Protein AF-A0A830H3D0-F1 (afdb_monomer_lite)

pLDDT: mean 91.52, std 11.58, range [52.25, 98.44]

Radius of gyration: 20.82 Å; chains: 1; bounding box: 50×40×43 Å

Sequence (75 aa):
MVEFETEGEIPWVTIKLKDGSVLKMKVFVTGVIRVGNDPNTGLPIYAIQTQPVIQNVKIPSELIKKPGRGSNPMT

Structure (mmCIF, N/CA/C/O backbone):
data_AF-A0A830H3D0-F1
#
_entry.id   AF-A0A830H3D0-F1
#
loop_
_atom_site.group_PDB
_atom_site.id
_atom_site.type_symbol
_atom_site.label_atom_id
_atom_site.label_alt_id
_atom_site.label_comp_id
_atom_site.label_asym_id
_atom_site.label_entity_id
_atom_site.label_seq_id
_atom_site.pdbx_PDB_ins_code
_atom_site.Cartn_x
_atom_site.Cartn_y
_atom_site.Cartn_z
_atom_site.occupancy
_atom_site.B_iso_or_equiv
_atom_site.auth_seq_id
_atom_site.auth_comp_id
_atom_site.auth_asym_id
_atom_site.auth_atom_id
_atom_site.pdbx_PDB_model_num
ATOM 1 N N . MET A 1 1 ? 8.335 -14.012 -14.121 1.00 81.56 1 MET A N 1
ATOM 2 C CA . MET A 1 1 ? 8.513 -13.239 -12.874 1.00 81.56 1 MET A CA 1
ATOM 3 C C . MET A 1 1 ? 10.003 -13.044 -12.690 1.00 81.56 1 MET A C 1
ATOM 5 O O . MET A 1 1 ? 10.743 -13.939 -13.080 1.00 81.56 1 MET A O 1
ATOM 9 N N . VAL A 1 2 ? 10.437 -11.883 -12.217 1.00 93.06 2 VAL A N 1
ATOM 10 C CA . VAL A 1 2 ? 11.851 -11.620 -11.917 1.00 93.06 2 VAL A CA 1
ATOM 11 C C . VAL A 1 2 ? 12.059 -11.891 -10.431 1.00 93.06 2 VAL A C 1
ATOM 13 O O . VAL A 1 2 ? 11.172 -11.579 -9.637 1.00 93.06 2 VAL A O 1
ATOM 16 N N . GLU A 1 3 ? 13.189 -12.492 -10.071 1.00 95.56 3 GLU A N 1
ATOM 17 C CA . GLU A 1 3 ? 13.602 -12.594 -8.671 1.00 95.56 3 GLU A CA 1
ATOM 18 C C . GLU A 1 3 ? 13.835 -11.190 -8.109 1.00 95.56 3 GLU A C 1
ATOM 20 O O . GLU A 1 3 ? 14.379 -10.317 -8.786 1.00 95.56 3 GLU A O 1
ATOM 25 N N . PHE A 1 4 ? 13.365 -10.947 -6.892 1.00 94.31 4 PHE A N 1
ATOM 26 C CA . PHE A 1 4 ? 13.473 -9.643 -6.260 1.00 94.31 4 PHE A CA 1
ATOM 27 C C . PHE A 1 4 ? 13.596 -9.802 -4.752 1.00 94.31 4 PHE A C 1
ATOM 29 O O . PHE A 1 4 ? 13.088 -10.757 -4.166 1.00 94.31 4 PHE A O 1
ATOM 36 N N . GLU A 1 5 ? 14.215 -8.807 -4.136 1.00 93.56 5 GLU A N 1
ATOM 37 C CA . GLU A 1 5 ? 14.257 -8.629 -2.695 1.00 93.56 5 GLU A CA 1
ATOM 38 C C . GLU A 1 5 ? 13.687 -7.250 -2.370 1.00 93.56 5 GLU A C 1
ATOM 40 O O . GLU A 1 5 ? 13.754 -6.318 -3.177 1.00 93.56 5 GLU A O 1
ATOM 45 N N . THR A 1 6 ? 13.077 -7.125 -1.197 1.00 90.75 6 THR A N 1
ATOM 46 C CA . THR A 1 6 ? 12.605 -5.838 -0.689 1.00 90.75 6 THR A CA 1
ATOM 47 C C . THR A 1 6 ? 13.500 -5.410 0.456 1.00 90.75 6 THR A C 1
ATOM 49 O O . THR A 1 6 ? 13.540 -6.083 1.485 1.00 90.75 6 THR A O 1
ATOM 52 N N . GLU A 1 7 ? 14.174 -4.276 0.302 1.00 91.81 7 GLU A N 1
ATOM 53 C CA . GLU A 1 7 ? 14.897 -3.637 1.395 1.00 91.81 7 GLU A CA 1
ATOM 54 C C . GLU A 1 7 ? 14.006 -2.602 2.092 1.00 91.81 7 GLU A C 1
ATOM 56 O O . GLU A 1 7 ? 13.332 -1.792 1.452 1.00 91.81 7 GLU A O 1
ATOM 61 N N . GLY A 1 8 ? 14.014 -2.626 3.424 1.00 87.31 8 GLY A N 1
ATOM 62 C CA . GLY A 1 8 ? 13.189 -1.750 4.254 1.00 87.31 8 GLY A CA 1
ATOM 63 C C . GLY A 1 8 ? 11.753 -2.242 4.457 1.00 87.31 8 GLY A C 1
ATOM 64 O O . GLY A 1 8 ? 11.323 -3.272 3.941 1.00 87.31 8 GLY A O 1
ATOM 65 N N . GLU A 1 9 ? 10.998 -1.497 5.265 1.00 83.69 9 GLU A N 1
ATOM 66 C CA . GLU A 1 9 ? 9.600 -1.799 5.565 1.00 83.69 9 GLU A CA 1
ATOM 67 C C . GLU A 1 9 ? 8.678 -0.769 4.904 1.00 83.69 9 GLU A C 1
ATOM 69 O O . GLU A 1 9 ? 8.844 0.435 5.092 1.00 83.69 9 GLU A O 1
ATOM 74 N N . ILE A 1 10 ? 7.656 -1.238 4.181 1.00 87.62 10 ILE A N 1
ATOM 75 C CA . ILE A 1 10 ? 6.549 -0.376 3.750 1.00 87.62 10 ILE A CA 1
ATOM 76 C C . ILE A 1 10 ? 5.683 -0.084 4.988 1.00 87.62 10 ILE A C 1
ATOM 78 O O . ILE A 1 10 ? 5.068 -1.014 5.523 1.00 87.62 10 ILE A O 1
ATOM 82 N N . PRO A 1 11 ? 5.622 1.165 5.482 1.00 94.00 11 PRO A N 1
ATOM 83 C CA . PRO A 1 11 ? 4.950 1.459 6.739 1.00 94.00 11 PRO A CA 1
ATOM 84 C C . PRO A 1 11 ? 3.432 1.305 6.613 1.00 94.00 11 PRO A C 1
ATOM 86 O O . PRO A 1 11 ? 2.840 1.469 5.545 1.00 94.00 11 PRO A O 1
ATOM 89 N N . TRP A 1 12 ? 2.780 1.044 7.745 1.00 96.62 12 TRP A N 1
ATOM 90 C CA . TRP A 1 12 ? 1.328 1.143 7.835 1.00 96.62 12 TRP A CA 1
ATOM 91 C C . TRP A 1 12 ? 0.877 2.593 7.657 1.00 96.62 12 TRP A C 1
ATOM 93 O O . TRP A 1 12 ? 1.311 3.489 8.382 1.00 96.62 12 TRP A O 1
ATOM 103 N N . VAL A 1 13 ? -0.080 2.808 6.763 1.00 97.50 13 VAL A N 1
ATOM 104 C CA . VAL A 1 13 ? -0.775 4.084 6.599 1.00 97.50 13 VAL A CA 1
ATOM 105 C C . VAL A 1 13 ? -2.051 4.052 7.429 1.00 97.50 13 VAL A C 1
ATOM 107 O O . VAL A 1 13 ? -2.867 3.144 7.285 1.00 97.50 13 VAL A O 1
ATOM 110 N N . THR A 1 14 ? -2.236 5.045 8.300 1.00 98.12 14 THR A N 1
ATOM 111 C CA . THR A 1 14 ? -3.492 5.226 9.043 1.00 98.12 14 THR A CA 1
ATOM 112 C C . THR A 1 14 ? -4.407 6.169 8.275 1.00 98.12 14 THR A C 1
ATOM 114 O O . THR A 1 14 ? -4.035 7.306 7.996 1.00 98.12 14 THR A O 1
ATOM 117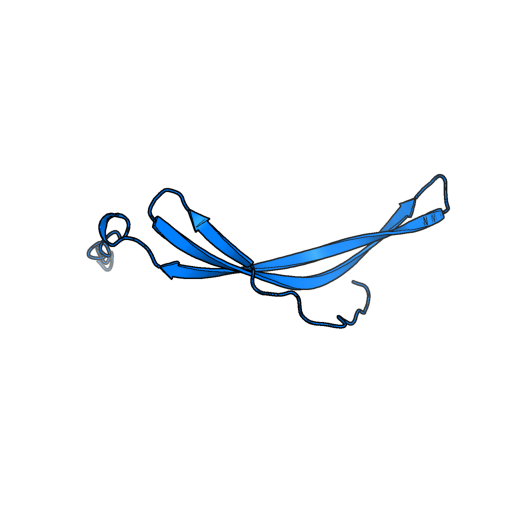 N N . ILE A 1 15 ? -5.616 5.711 7.970 1.00 98.31 15 ILE A N 1
ATOM 118 C CA . ILE A 1 15 ? -6.614 6.445 7.193 1.00 98.31 15 ILE A CA 1
ATOM 119 C C . ILE A 1 15 ? -7.796 6.739 8.116 1.00 98.31 15 ILE A C 1
ATOM 121 O O . ILE A 1 15 ? -8.397 5.823 8.676 1.00 98.31 15 ILE A O 1
ATOM 125 N N . LYS A 1 16 ? -8.118 8.022 8.295 1.00 98.25 16 LYS A N 1
ATOM 126 C CA . LYS A 1 16 ? -9.260 8.483 9.096 1.00 98.25 16 LYS A CA 1
ATOM 127 C C . LYS A 1 16 ? -10.361 8.953 8.152 1.00 98.25 16 LYS A C 1
ATOM 129 O O . LYS A 1 16 ? -10.133 9.869 7.364 1.00 98.25 16 LYS A O 1
ATOM 134 N N . LEU A 1 17 ? -11.529 8.324 8.218 1.00 98.00 17 LEU A N 1
ATOM 135 C CA . LEU A 1 1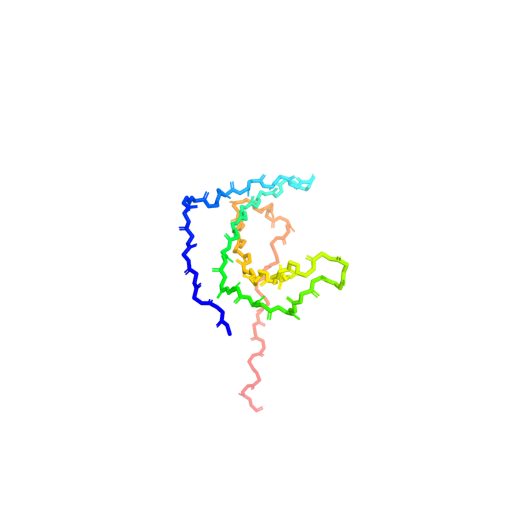7 ? -12.678 8.671 7.383 1.00 98.00 17 LEU A CA 1
ATOM 136 C C . LEU A 1 17 ? -13.573 9.701 8.082 1.00 98.00 17 LEU A C 1
ATOM 138 O O . LEU A 1 17 ? -13.574 9.824 9.308 1.00 98.00 17 LEU A O 1
ATOM 142 N N . LYS A 1 18 ? -14.349 10.451 7.289 1.00 98.25 18 LYS A N 1
ATOM 143 C CA . LYS A 1 18 ? -15.256 11.497 7.797 1.00 98.25 18 LYS A CA 1
ATOM 144 C C . LYS A 1 18 ? -16.387 10.952 8.677 1.00 98.25 18 LYS A C 1
ATOM 146 O O . LYS A 1 18 ? -16.916 11.700 9.486 1.00 98.25 18 LYS A O 1
ATOM 151 N N . ASP A 1 19 ? -16.731 9.675 8.538 1.00 96.81 19 ASP A N 1
ATOM 152 C CA . ASP A 1 19 ? -17.733 8.984 9.361 1.00 96.81 19 ASP A CA 1
ATOM 153 C C . ASP A 1 19 ? -17.195 8.538 10.737 1.00 96.81 19 ASP A C 1
ATOM 155 O O . ASP A 1 19 ? -17.926 7.959 11.532 1.00 96.81 19 ASP A O 1
ATOM 159 N N . GLY A 1 20 ? -15.920 8.806 11.041 1.00 97.25 20 GLY A N 1
ATOM 160 C CA . GLY A 1 20 ? -15.283 8.416 12.299 1.00 97.25 20 GLY A CA 1
ATOM 161 C C . GLY A 1 20 ? -14.615 7.038 12.276 1.00 97.25 20 GLY A C 1
ATOM 162 O O . GLY A 1 20 ? -14.019 6.644 13.289 1.00 97.25 20 GLY A O 1
ATOM 163 N N . SER A 1 21 ? -14.658 6.326 11.147 1.00 98.25 21 SER A N 1
ATOM 164 C CA . SER A 1 21 ? -13.906 5.089 10.944 1.00 98.25 21 SER A CA 1
ATOM 165 C C . SER A 1 21 ? -12.402 5.347 10.859 1.00 98.25 21 SER A C 1
ATOM 167 O O . SER A 1 21 ? -11.937 6.368 10.341 1.00 98.25 21 SER A O 1
ATOM 169 N N . VAL A 1 22 ? -11.621 4.384 11.339 1.00 98.44 22 VAL A N 1
ATOM 170 C CA . VAL A 1 22 ? -10.162 4.373 11.235 1.00 98.44 22 VAL A CA 1
ATOM 171 C C . VAL A 1 22 ? -9.734 3.054 10.618 1.00 98.44 22 VAL A C 1
ATOM 173 O O . VAL A 1 22 ? -10.029 1.985 11.157 1.00 98.44 22 VAL A O 1
ATOM 176 N N . LEU A 1 23 ? -9.009 3.144 9.510 1.00 98.06 23 LEU A N 1
ATOM 177 C CA . LEU A 1 23 ? -8.404 2.014 8.822 1.00 98.06 23 LEU A CA 1
ATOM 178 C C . LEU A 1 23 ? -6.884 2.093 8.950 1.00 98.06 23 LEU A C 1
ATOM 180 O O . LEU A 1 23 ? -6.304 3.178 9.051 1.00 98.06 23 LEU A O 1
ATOM 184 N N . LYS A 1 24 ? -6.234 0.940 8.892 1.00 97.88 24 LYS A N 1
ATOM 185 C CA . LYS A 1 24 ? -4.808 0.826 8.607 1.00 97.88 24 LYS A CA 1
ATOM 186 C C . LYS A 1 24 ? -4.630 0.053 7.311 1.00 97.88 24 LYS A C 1
ATOM 188 O O . LYS A 1 24 ? -5.316 -0.939 7.092 1.00 97.88 24 LYS A O 1
ATOM 193 N N . MET A 1 25 ? -3.715 0.500 6.463 1.00 97.62 25 MET A N 1
ATOM 194 C CA . MET A 1 25 ? -3.365 -0.179 5.218 1.00 97.62 25 MET A CA 1
ATOM 195 C C . MET A 1 25 ? -1.854 -0.360 5.131 1.00 97.62 25 MET A C 1
ATOM 197 O O . MET A 1 25 ? -1.110 0.572 5.431 1.00 97.62 25 MET A O 1
ATOM 201 N N . LYS A 1 26 ? -1.402 -1.534 4.701 1.00 96.31 26 LYS A N 1
ATOM 202 C CA . LYS A 1 26 ? -0.002 -1.793 4.350 1.00 96.31 26 LYS A CA 1
ATOM 203 C C . LYS A 1 26 ? 0.044 -2.541 3.030 1.00 96.31 26 LYS A C 1
ATOM 205 O O . LYS A 1 26 ? -0.779 -3.419 2.785 1.00 96.31 26 LYS A O 1
ATOM 210 N N . VAL A 1 27 ? 0.980 -2.162 2.173 1.00 95.88 27 VAL A N 1
ATOM 211 C CA . VAL A 1 27 ? 1.161 -2.781 0.860 1.00 95.88 27 VAL A CA 1
ATOM 212 C C . VAL A 1 27 ? 2.289 -3.795 0.946 1.00 95.88 27 VAL A C 1
ATOM 214 O O . VAL A 1 27 ? 3.331 -3.512 1.532 1.00 95.88 27 VAL A O 1
ATOM 217 N N . PHE A 1 28 ? 2.077 -4.962 0.348 1.00 94.00 28 PHE A N 1
ATOM 218 C CA . PHE A 1 28 ? 3.099 -5.983 0.167 1.00 94.00 28 PHE A CA 1
ATOM 219 C C . PHE A 1 28 ? 3.409 -6.120 -1.318 1.00 94.00 28 PHE A C 1
ATOM 221 O O . PHE A 1 28 ? 2.489 -6.181 -2.135 1.00 94.00 28 PHE A O 1
ATOM 228 N N . VAL A 1 29 ? 4.693 -6.164 -1.668 1.00 94.88 29 VAL A N 1
ATOM 229 C CA . VAL A 1 29 ? 5.121 -6.520 -3.023 1.00 94.88 29 VAL A CA 1
ATOM 230 C C . VAL A 1 29 ? 5.067 -8.035 -3.135 1.00 94.88 29 VAL A C 1
ATOM 232 O O . VAL A 1 29 ? 5.712 -8.740 -2.364 1.00 94.88 29 VAL A O 1
ATOM 235 N N . THR A 1 30 ? 4.275 -8.533 -4.075 1.00 95.50 30 THR A N 1
ATOM 236 C CA . THR A 1 30 ? 4.107 -9.973 -4.311 1.00 95.50 30 THR A CA 1
ATOM 237 C C . THR A 1 30 ? 4.818 -10.433 -5.576 1.00 95.50 30 THR A C 1
ATOM 239 O O . THR A 1 30 ? 4.988 -11.631 -5.780 1.00 95.50 30 THR A O 1
ATOM 242 N N . GLY A 1 31 ? 5.257 -9.494 -6.419 1.00 96.69 31 GLY A N 1
ATOM 243 C CA . GLY A 1 31 ? 5.923 -9.813 -7.667 1.00 96.69 31 GLY A CA 1
ATOM 244 C C . GLY A 1 31 ? 6.524 -8.620 -8.382 1.00 96.69 31 GLY A C 1
ATOM 245 O O . GLY A 1 31 ? 6.017 -7.503 -8.304 1.00 96.69 31 GLY A O 1
ATOM 246 N N . VAL A 1 32 ? 7.564 -8.896 -9.162 1.00 97.44 32 VAL A N 1
ATOM 247 C CA . VAL A 1 32 ? 8.110 -7.971 -10.155 1.00 97.44 32 VAL A CA 1
ATOM 248 C C . VAL A 1 32 ? 8.119 -8.671 -11.511 1.00 97.44 32 VAL A C 1
ATOM 250 O O . VAL A 1 32 ? 8.548 -9.822 -11.647 1.00 97.44 32 VAL A O 1
ATOM 253 N N . ILE A 1 33 ? 7.605 -7.993 -12.534 1.00 97.75 33 ILE A N 1
ATOM 254 C CA . ILE A 1 33 ? 7.534 -8.508 -13.903 1.00 97.75 33 ILE A CA 1
ATOM 255 C C . ILE A 1 33 ? 8.222 -7.508 -14.823 1.00 97.75 33 ILE A C 1
ATOM 257 O O . ILE A 1 33 ? 7.853 -6.339 -14.851 1.00 97.75 33 ILE A O 1
ATOM 261 N N . ARG A 1 34 ? 9.193 -7.964 -15.617 1.00 97.25 34 ARG A N 1
ATOM 262 C CA . ARG A 1 34 ? 9.707 -7.183 -16.745 1.00 97.25 34 ARG A CA 1
ATOM 263 C C . ARG A 1 34 ? 8.704 -7.268 -17.890 1.00 97.25 34 ARG A C 1
ATOM 265 O O . ARG A 1 34 ? 8.425 -8.365 -18.367 1.00 97.25 34 ARG A O 1
ATOM 272 N N . VAL A 1 35 ? 8.167 -6.128 -18.308 1.00 97.12 35 VAL A N 1
ATOM 273 C CA . VAL A 1 35 ? 7.097 -6.058 -19.323 1.00 97.12 35 VAL A CA 1
ATOM 274 C C . VAL A 1 35 ? 7.592 -5.589 -20.688 1.00 97.12 35 VAL A C 1
ATOM 276 O O . VAL A 1 35 ? 6.845 -5.619 -21.658 1.00 97.12 35 VAL A O 1
ATOM 279 N N . GLY A 1 36 ? 8.858 -5.187 -20.780 1.00 97.31 36 GLY A N 1
ATOM 280 C CA . GLY A 1 36 ? 9.489 -4.794 -22.031 1.00 97.31 36 GLY A CA 1
ATOM 281 C C . GLY A 1 36 ? 10.631 -3.823 -21.794 1.00 97.31 36 GLY A C 1
ATOM 282 O O . GLY A 1 36 ? 11.214 -3.784 -20.705 1.00 97.31 36 GLY A O 1
ATOM 283 N N . ASN A 1 37 ? 10.920 -3.034 -22.821 1.00 98.44 37 ASN A N 1
ATOM 284 C CA . ASN A 1 37 ? 11.881 -1.946 -22.789 1.00 98.44 37 ASN A CA 1
ATOM 285 C C . ASN A 1 37 ? 11.233 -0.703 -23.406 1.00 98.44 37 ASN A C 1
ATOM 287 O O . ASN A 1 37 ? 10.450 -0.817 -24.350 1.00 98.44 37 ASN A O 1
ATOM 291 N N . ASP A 1 38 ? 11.549 0.470 -22.868 1.00 97.38 38 ASP A N 1
ATOM 292 C CA . ASP A 1 38 ? 11.136 1.742 -23.447 1.00 97.38 38 ASP A CA 1
ATOM 293 C C . ASP A 1 38 ? 11.766 1.900 -24.846 1.00 97.38 38 ASP A C 1
ATOM 295 O O . ASP A 1 38 ? 12.974 1.696 -24.994 1.00 97.38 38 ASP A O 1
ATOM 299 N N . PRO A 1 39 ? 10.985 2.240 -25.885 1.00 96.31 39 PRO A N 1
ATOM 300 C CA . PRO A 1 39 ? 11.465 2.216 -27.265 1.00 96.31 39 PRO A CA 1
ATOM 301 C C . PRO A 1 39 ? 12.454 3.340 -27.600 1.00 96.31 39 PRO A C 1
ATOM 303 O O . PRO A 1 39 ? 13.185 3.218 -28.579 1.00 96.31 39 PRO A O 1
ATOM 306 N N . ASN A 1 40 ? 12.495 4.421 -26.815 1.00 97.81 40 ASN A N 1
ATOM 307 C CA . ASN A 1 40 ? 13.365 5.569 -27.083 1.00 97.81 40 ASN A CA 1
ATOM 308 C C . ASN A 1 40 ? 14.703 5.459 -26.347 1.00 97.81 40 ASN A C 1
ATOM 310 O O . ASN A 1 40 ? 15.732 5.915 -26.838 1.00 97.81 40 ASN A O 1
ATOM 314 N N . THR A 1 41 ? 14.682 4.870 -25.153 1.00 97.75 41 THR A N 1
ATOM 315 C CA . THR A 1 41 ? 15.841 4.798 -24.252 1.00 97.75 41 THR A CA 1
ATOM 316 C C . THR A 1 41 ? 16.424 3.394 -24.137 1.00 97.75 41 THR A C 1
ATOM 318 O O . THR A 1 41 ? 17.552 3.232 -23.680 1.00 97.75 41 THR A O 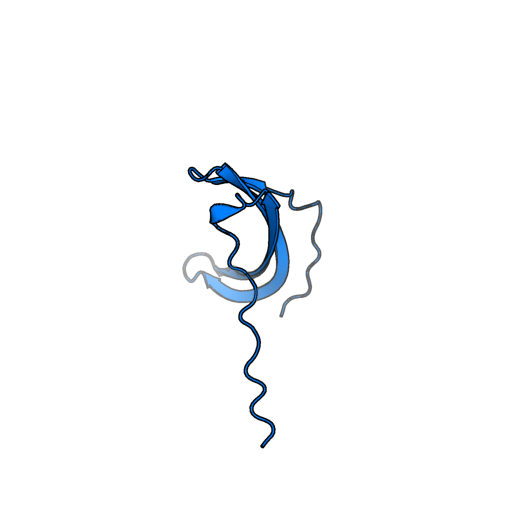1
ATOM 321 N N . GLY A 1 42 ? 15.663 2.363 -24.514 1.00 97.75 42 GLY A N 1
ATOM 322 C CA . GLY A 1 42 ? 16.042 0.964 -24.343 1.00 97.75 42 GLY A CA 1
ATOM 323 C C . GLY A 1 42 ? 16.025 0.484 -22.888 1.00 97.75 42 GLY A C 1
ATOM 324 O O . GLY A 1 42 ? 16.373 -0.671 -22.639 1.00 97.75 42 GLY A O 1
ATOM 325 N N . LEU A 1 43 ? 15.618 1.313 -21.920 1.00 98.31 43 LEU A N 1
ATOM 326 C CA . LEU A 1 43 ? 15.587 0.936 -20.505 1.00 98.31 43 LEU A CA 1
ATOM 327 C C . LEU A 1 43 ? 14.486 -0.097 -20.228 1.00 98.31 43 LEU A C 1
ATOM 329 O O . LEU A 1 43 ? 13.401 0.003 -20.800 1.00 98.31 43 LEU A O 1
ATOM 333 N N . PRO A 1 44 ? 14.725 -1.097 -19.360 1.00 97.75 44 PRO A N 1
ATOM 334 C CA . PRO A 1 44 ? 13.703 -2.076 -19.017 1.00 97.75 44 PRO A CA 1
ATOM 335 C C . PRO A 1 44 ? 12.539 -1.419 -18.267 1.00 97.75 44 PRO A C 1
ATOM 337 O O . PRO A 1 44 ? 12.739 -0.603 -17.369 1.00 97.75 44 PRO A O 1
ATOM 340 N N . ILE A 1 45 ? 11.320 -1.833 -18.605 1.00 97.81 45 ILE A N 1
ATOM 341 C CA . ILE A 1 45 ? 10.097 -1.437 -17.907 1.00 97.81 45 ILE A CA 1
ATOM 342 C C . ILE A 1 45 ? 9.679 -2.589 -16.999 1.00 97.81 45 ILE A C 1
ATOM 344 O O . ILE A 1 45 ? 9.569 -3.740 -17.441 1.00 97.81 45 ILE A O 1
ATOM 348 N N . TYR A 1 46 ? 9.411 -2.270 -15.735 1.00 97.62 46 TYR A N 1
ATOM 349 C CA . TYR A 1 46 ? 8.946 -3.225 -14.738 1.00 97.62 46 TYR A CA 1
ATOM 350 C C . TYR A 1 46 ? 7.544 -2.870 -14.249 1.00 97.62 46 TYR A C 1
ATOM 352 O O . TYR A 1 46 ? 7.239 -1.708 -13.988 1.00 97.62 46 TYR A O 1
ATOM 360 N N . ALA A 1 47 ? 6.710 -3.891 -14.085 1.00 97.12 47 ALA A N 1
ATOM 361 C CA . ALA A 1 47 ? 5.455 -3.817 -13.358 1.00 97.12 47 ALA A CA 1
ATOM 362 C C . ALA A 1 47 ? 5.643 -4.449 -11.973 1.00 97.12 47 ALA A C 1
ATOM 364 O O . ALA A 1 47 ? 6.121 -5.581 -11.862 1.00 97.12 47 ALA A O 1
ATOM 365 N N . ILE A 1 48 ? 5.252 -3.721 -10.926 1.00 96.25 48 ILE A N 1
ATOM 366 C CA . ILE A 1 48 ? 5.267 -4.207 -9.544 1.00 96.25 48 ILE A CA 1
ATOM 367 C C . ILE A 1 48 ? 3.862 -4.691 -9.204 1.00 96.25 48 ILE A C 1
ATOM 369 O O . ILE A 1 48 ? 2.902 -3.918 -9.205 1.00 96.25 48 ILE A O 1
ATOM 373 N N . GLN A 1 49 ? 3.743 -5.978 -8.909 1.00 96.75 49 GLN A N 1
ATOM 374 C CA . GLN A 1 49 ? 2.520 -6.550 -8.375 1.00 96.75 49 GLN A CA 1
ATOM 375 C C . GLN A 1 49 ? 2.483 -6.319 -6.871 1.00 96.75 49 GLN A C 1
ATOM 377 O O . GLN A 1 49 ? 3.448 -6.586 -6.150 1.00 96.75 49 GLN A O 1
ATOM 382 N N . THR A 1 50 ? 1.353 -5.801 -6.404 1.00 95.88 50 THR A N 1
ATOM 383 C CA . THR A 1 50 ? 1.155 -5.463 -5.002 1.00 95.88 50 THR A CA 1
ATOM 384 C C . THR A 1 50 ? -0.139 -6.058 -4.477 1.00 95.88 50 THR A C 1
ATOM 386 O O . THR A 1 50 ? -1.117 -6.207 -5.210 1.00 95.88 50 THR A O 1
ATOM 389 N N . GLN A 1 51 ? -0.143 -6.377 -3.187 1.00 96.44 51 GLN A N 1
ATOM 390 C CA . GLN A 1 51 ? -1.326 -6.796 -2.455 1.00 96.44 51 GLN A CA 1
ATOM 391 C C . GLN A 1 51 ? -1.483 -5.907 -1.215 1.00 96.44 51 GLN A C 1
ATOM 393 O O . GLN A 1 51 ? -0.663 -5.983 -0.294 1.00 96.44 51 GLN A O 1
ATOM 398 N N . PRO A 1 52 ? -2.500 -5.031 -1.171 1.00 95.88 52 PRO A N 1
ATOM 399 C CA . PRO A 1 52 ? -2.790 -4.262 0.026 1.00 95.88 52 PRO A CA 1
ATOM 400 C C . PRO A 1 52 ? -3.477 -5.147 1.070 1.00 95.88 52 PRO A C 1
ATOM 402 O O . PRO A 1 52 ? -4.434 -5.864 0.775 1.00 95.88 52 PRO A O 1
ATOM 405 N N . VAL A 1 53 ? -3.019 -5.052 2.313 1.00 96.31 53 VAL A N 1
ATOM 406 C CA . VAL A 1 53 ? -3.719 -5.564 3.492 1.00 96.31 53 VAL A CA 1
ATOM 407 C C . VAL A 1 53 ? -4.382 -4.388 4.187 1.00 96.31 53 VAL A C 1
ATOM 409 O O . VAL A 1 53 ? -3.731 -3.384 4.483 1.00 96.31 53 VAL A O 1
ATOM 412 N N . ILE A 1 54 ? -5.680 -4.522 4.450 1.00 97.50 54 ILE A N 1
ATOM 413 C CA . ILE A 1 54 ? -6.499 -3.496 5.093 1.00 97.50 54 ILE A CA 1
ATOM 414 C C . ILE A 1 54 ? -7.004 -4.044 6.424 1.00 97.50 54 ILE A C 1
ATOM 416 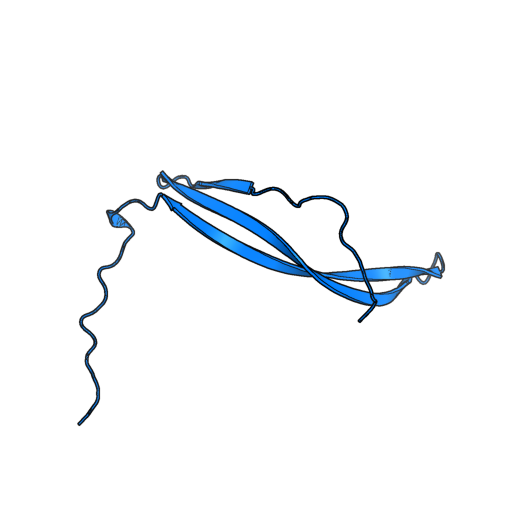O O . ILE A 1 54 ? -7.556 -5.140 6.493 1.00 97.50 54 ILE A O 1
ATOM 420 N N . GLN A 1 55 ? -6.826 -3.258 7.478 1.00 97.44 55 GLN A N 1
ATOM 421 C CA . GLN A 1 55 ? -7.310 -3.541 8.817 1.00 97.44 55 GLN A CA 1
ATOM 422 C C . GLN A 1 55 ? -8.289 -2.452 9.251 1.00 97.44 55 GLN A C 1
ATOM 424 O O . GLN A 1 55 ? -7.952 -1.268 9.292 1.00 97.44 55 GLN A O 1
ATOM 429 N N . ASN A 1 56 ? -9.484 -2.868 9.660 1.00 97.06 56 ASN A N 1
ATOM 430 C CA . ASN A 1 56 ? -10.442 -1.997 10.329 1.00 97.06 56 ASN A CA 1
ATOM 431 C C . ASN A 1 56 ? -10.002 -1.820 11.790 1.00 97.06 56 ASN A C 1
ATOM 433 O O . ASN A 1 56 ? -10.028 -2.778 12.558 1.00 97.06 56 ASN A O 1
ATOM 437 N N . VAL A 1 57 ? -9.575 -0.616 12.177 1.00 97.19 57 VAL A N 1
ATOM 438 C CA . VAL A 1 57 ? -9.113 -0.319 13.549 1.00 97.19 57 VAL A CA 1
ATOM 439 C C . VAL A 1 57 ? -10.261 0.167 14.423 1.00 97.19 57 VAL A C 1
ATOM 441 O O . VAL A 1 57 ? -10.398 -0.251 15.569 1.00 97.19 57 VAL A O 1
ATOM 444 N N . LYS A 1 58 ? -11.091 1.059 13.881 1.00 97.00 58 LYS A N 1
ATOM 445 C CA . LYS A 1 58 ? -12.295 1.570 14.536 1.00 97.00 58 LYS A CA 1
ATOM 446 C C . LYS A 1 58 ? -13.384 1.683 13.491 1.00 97.00 58 LYS A C 1
ATOM 448 O O . LYS A 1 58 ? -13.167 2.338 12.479 1.00 97.00 58 LYS A O 1
ATOM 453 N N . ILE A 1 59 ? -14.539 1.093 13.762 1.00 97.06 59 ILE A N 1
ATOM 454 C CA . ILE A 1 59 ? -15.739 1.237 12.940 1.00 97.06 59 ILE A CA 1
ATOM 455 C C . ILE A 1 59 ? -16.875 1.666 13.874 1.00 97.06 59 ILE A C 1
ATOM 457 O O . ILE A 1 59 ? -17.097 0.984 14.878 1.00 97.06 59 ILE A O 1
ATOM 461 N N . PRO A 1 60 ? -17.554 2.794 13.606 1.00 96.25 60 PRO A N 1
ATOM 462 C CA . PRO A 1 60 ? -18.747 3.188 14.344 1.00 96.25 60 PRO A CA 1
ATOM 463 C C . PRO A 1 60 ? -19.810 2.080 14.341 1.00 96.25 60 PRO A C 1
ATOM 465 O O . PRO A 1 60 ? -20.060 1.441 13.318 1.00 96.25 60 PRO A O 1
ATOM 468 N N . SER A 1 61 ? -20.426 1.828 15.498 1.00 93.81 61 SER A N 1
ATOM 469 C CA . SER A 1 61 ? -21.353 0.705 15.708 1.00 93.81 61 SER A CA 1
ATOM 470 C C . SER A 1 61 ? -22.575 0.736 14.791 1.00 93.81 61 SER A C 1
ATOM 472 O O . SER A 1 61 ? -23.068 -0.311 14.381 1.00 93.81 61 SER A O 1
ATOM 474 N N . GLU A 1 62 ? -23.035 1.930 14.436 1.00 93.69 62 GLU A N 1
ATOM 475 C CA . GLU A 1 62 ? -24.146 2.192 13.528 1.00 93.69 62 GLU A CA 1
ATOM 476 C C . GLU A 1 62 ? -23.870 1.725 12.091 1.00 93.69 62 GLU A C 1
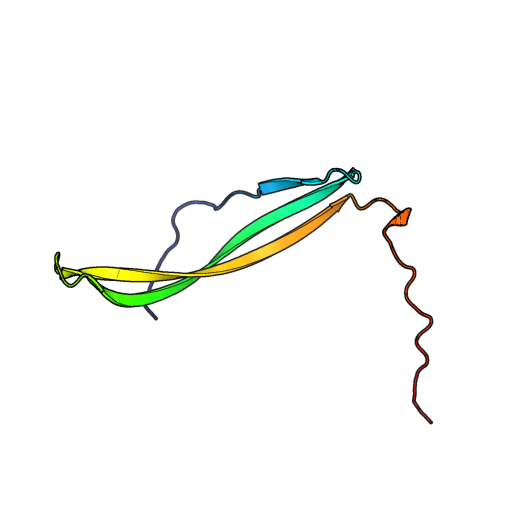ATOM 478 O O . GLU A 1 62 ? -24.810 1.451 11.346 1.00 93.69 62 GLU A O 1
ATOM 483 N N . LEU A 1 63 ? -22.595 1.575 11.71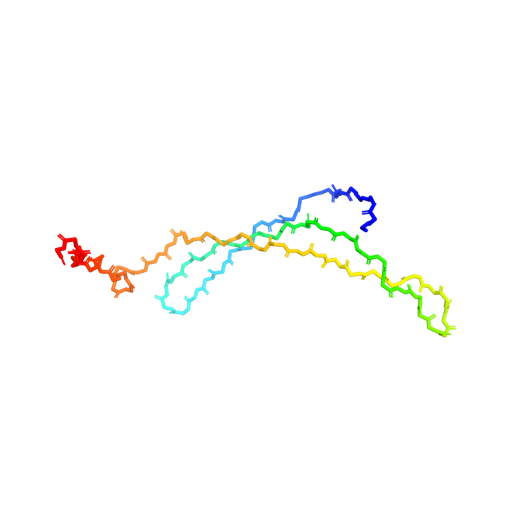0 1.00 93.50 63 LEU A N 1
ATOM 484 C CA . LEU A 1 63 ? -22.189 1.036 10.409 1.00 93.50 63 LEU A CA 1
ATOM 485 C C . LEU A 1 63 ? -22.078 -0.499 10.417 1.00 93.50 63 LEU A C 1
ATOM 487 O O . LEU A 1 63 ? -22.001 -1.121 9.354 1.00 93.50 63 LEU A O 1
ATOM 491 N N . ILE A 1 64 ? -22.080 -1.135 11.594 1.00 92.38 64 ILE A N 1
ATOM 492 C CA . ILE A 1 64 ? -21.954 -2.588 11.733 1.00 92.38 64 ILE A CA 1
ATOM 493 C C . ILE A 1 64 ? -23.337 -3.225 11.580 1.00 92.38 64 ILE A C 1
ATOM 495 O O . ILE A 1 64 ? -24.172 -3.203 12.486 1.00 92.38 64 ILE A O 1
ATOM 499 N N . LYS A 1 65 ? -23.579 -3.856 10.428 1.00 89.50 65 LYS A N 1
ATOM 500 C CA . LYS A 1 65 ? -24.772 -4.689 10.245 1.00 89.50 65 LYS A CA 1
ATOM 501 C C . LYS A 1 65 ? -24.664 -5.940 11.113 1.00 89.50 65 LYS A C 1
ATOM 503 O O . LYS A 1 65 ? -23.644 -6.627 11.106 1.00 89.50 65 LYS A O 1
ATOM 508 N N . LYS A 1 66 ? -25.745 -6.268 11.824 1.00 83.31 66 LYS A N 1
ATOM 509 C CA . LYS A 1 66 ? -25.855 -7.559 12.511 1.00 83.31 66 LYS A CA 1
ATOM 510 C C . LYS A 1 66 ? -25.792 -8.679 11.465 1.00 83.31 66 LYS A C 1
ATOM 512 O O . LYS A 1 66 ? -26.416 -8.524 10.410 1.00 83.31 66 LYS A O 1
ATOM 517 N N . PRO A 1 67 ? -25.082 -9.789 11.735 1.00 78.81 67 PRO A N 1
ATOM 518 C CA . PRO A 1 67 ? -25.128 -10.953 10.865 1.00 78.81 67 PRO A CA 1
ATOM 519 C C . PRO A 1 67 ? -26.591 -11.335 10.633 1.00 78.81 67 PRO A C 1
ATOM 521 O O . PRO A 1 67 ? -27.353 -11.482 11.592 1.00 78.81 67 PRO A O 1
ATOM 524 N N . GLY A 1 68 ? -27.001 -11.440 9.368 1.00 76.38 68 GLY A N 1
ATOM 525 C CA . GLY A 1 68 ? -28.317 -11.976 9.047 1.00 76.38 68 GLY A CA 1
ATOM 526 C C . GLY A 1 68 ? -28.429 -13.373 9.653 1.00 76.38 68 GLY A C 1
ATOM 527 O O . GLY A 1 68 ? -27.479 -14.152 9.577 1.00 76.38 68 GLY A O 1
ATOM 528 N N . ARG A 1 69 ? -29.563 -13.688 10.287 1.00 64.50 69 ARG A N 1
ATOM 529 C CA . ARG A 1 69 ? -29.867 -15.056 10.717 1.00 64.50 69 ARG A CA 1
ATOM 530 C C . ARG A 1 69 ? -29.842 -15.905 9.449 1.00 64.50 69 ARG A C 1
ATOM 532 O O . ARG A 1 69 ? -30.740 -15.764 8.626 1.00 64.50 69 ARG A O 1
ATOM 539 N N . GLY A 1 70 ? -28.775 -16.677 9.246 1.00 60.41 70 GLY A N 1
ATOM 540 C CA . GLY A 1 70 ? -28.616 -17.494 8.052 1.00 60.41 70 GLY A CA 1
ATOM 541 C C . GLY A 1 70 ? -29.844 -18.379 7.899 1.00 60.41 70 GLY A C 1
ATOM 542 O O . GLY A 1 70 ? -30.079 -19.256 8.727 1.00 60.41 70 GLY A O 1
ATOM 543 N N . SER A 1 71 ? -30.660 -18.126 6.878 1.00 57.50 71 SER A N 1
ATOM 544 C CA . SER A 1 71 ? -31.583 -19.132 6.381 1.00 57.50 71 SER A CA 1
ATOM 545 C C . SER A 1 71 ? -30.706 -20.224 5.787 1.00 57.50 71 SER A C 1
ATOM 547 O O . SER A 1 71 ? -30.204 -20.075 4.678 1.00 57.50 71 SER A O 1
ATOM 549 N N . ASN A 1 72 ? -30.434 -21.261 6.571 1.00 58.84 72 ASN A N 1
ATOM 550 C CA . ASN A 1 72 ? -29.805 -22.483 6.103 1.00 58.84 72 ASN A CA 1
ATOM 551 C C . ASN A 1 72 ? -30.756 -23.137 5.083 1.00 58.84 72 ASN A C 1
ATOM 553 O O . ASN A 1 72 ? -31.807 -23.615 5.514 1.00 58.84 72 ASN A O 1
ATOM 557 N N . PRO A 1 73 ? -30.467 -23.166 3.769 1.00 58.09 73 PRO A N 1
ATOM 558 C CA . PRO A 1 73 ? -31.243 -23.966 2.840 1.00 58.09 73 PRO A CA 1
ATOM 559 C C . PRO A 1 73 ? -30.636 -25.373 2.856 1.00 58.09 73 PRO A C 1
ATOM 561 O O . PRO A 1 73 ? -29.860 -25.744 1.983 1.00 58.09 73 PRO A O 1
ATOM 564 N N . MET A 1 74 ? -30.927 -26.126 3.914 1.00 57.25 74 MET A N 1
ATOM 565 C CA . MET A 1 74 ? -30.749 -27.580 3.954 1.00 57.25 74 MET A CA 1
ATOM 566 C C . MET A 1 74 ? -32.120 -28.191 4.235 1.00 57.25 74 MET A C 1
ATOM 568 O O . MET A 1 74 ? -32.390 -28.638 5.347 1.00 57.25 74 MET A O 1
ATOM 572 N N . THR A 1 75 ? -32.984 -28.129 3.224 1.00 52.25 75 THR A N 1
ATOM 573 C CA . THR A 1 75 ? -34.120 -29.030 2.982 1.00 52.25 75 THR A CA 1
ATOM 574 C C . THR A 1 75 ? -34.327 -29.101 1.484 1.00 52.25 75 THR A C 1
ATOM 576 O O . THR A 1 75 ? -34.415 -28.000 0.891 1.00 52.25 75 THR A O 1
#

Organism: NCBI:txid1670455

Secondary structure (DSSP, 8-state):
-B-----S--PPEEEE-TTS-EEEEEEEEEEEEEEEE-TTT-PEEEEEEEEEEEEEEE--GGG-PPPP-------

Foldseek 3Di:
DDDDDDDDAQDWDWDADPQRWIKTKGKDFPDKDFPAADPPPRHTDIDTDIDMDMDGPDDPPVPDDDPDPDPPPPD